Protein AF-A0A965A837-F1 (afdb_monomer)

Structure (mmCIF, N/CA/C/O backbone):
data_AF-A0A965A837-F1
#
_entry.id   AF-A0A965A837-F1
#
loop_
_atom_site.group_PDB
_atom_site.id
_atom_site.type_symbol
_atom_site.label_atom_id
_atom_site.label_alt_id
_atom_site.label_comp_id
_atom_site.label_asym_id
_atom_site.label_entity_id
_atom_site.label_seq_id
_atom_site.pdbx_PDB_ins_code
_atom_site.Cartn_x
_atom_site.Cartn_y
_atom_site.Cartn_z
_atom_site.occupancy
_atom_site.B_iso_or_equiv
_atom_site.auth_seq_id
_atom_site.auth_comp_id
_atom_site.auth_asym_id
_atom_site.auth_atom_id
_atom_site.pdbx_PDB_model_num
ATOM 1 N N . MET A 1 1 ? -12.631 -12.031 19.152 1.00 89.62 1 MET A N 1
ATOM 2 C CA . MET A 1 1 ? -11.319 -12.453 18.615 1.00 89.62 1 MET A CA 1
ATOM 3 C C . MET A 1 1 ? -10.965 -11.558 17.446 1.00 89.62 1 MET A C 1
ATOM 5 O O . MET A 1 1 ? -11.816 -11.379 16.579 1.00 89.62 1 MET A O 1
ATOM 9 N N . SER A 1 2 ? -9.751 -11.008 17.431 1.00 96.50 2 SER A N 1
ATOM 10 C CA . SER A 1 2 ? -9.228 -10.246 16.290 1.00 96.50 2 SER A CA 1
ATOM 11 C C . SER A 1 2 ? -9.087 -11.136 15.050 1.00 96.50 2 SER A C 1
ATOM 13 O O . SER A 1 2 ? -8.983 -12.360 15.169 1.00 96.50 2 SER A O 1
ATOM 15 N N . LYS A 1 3 ? -9.119 -10.532 13.859 1.00 97.06 3 LYS A N 1
ATOM 16 C CA . LYS A 1 3 ? -8.946 -11.231 12.580 1.00 97.06 3 LYS A CA 1
ATOM 17 C C . LYS A 1 3 ? -7.537 -10.995 12.046 1.00 97.06 3 LYS A C 1
ATOM 19 O O . LYS A 1 3 ? -7.027 -9.886 12.156 1.00 97.06 3 LYS A O 1
ATOM 24 N N . ILE A 1 4 ? -6.944 -12.031 11.458 1.00 97.38 4 ILE A N 1
ATOM 25 C CA . ILE A 1 4 ? -5.767 -11.882 10.598 1.00 97.38 4 ILE A CA 1
ATOM 26 C C . ILE A 1 4 ? -6.301 -11.522 9.217 1.00 97.38 4 ILE A C 1
ATOM 28 O O . ILE A 1 4 ? -7.126 -12.255 8.670 1.00 97.38 4 ILE A O 1
ATOM 32 N N . ILE A 1 5 ? -5.876 -10.377 8.697 1.00 96.31 5 ILE A N 1
ATOM 33 C CA . ILE A 1 5 ? -6.296 -9.859 7.398 1.00 96.31 5 ILE A CA 1
ATOM 34 C C . ILE A 1 5 ? -5.074 -9.686 6.499 1.00 96.31 5 ILE A C 1
ATOM 36 O O . ILE A 1 5 ? -3.976 -9.422 6.983 1.00 96.31 5 ILE A O 1
ATOM 40 N N . PHE A 1 6 ? -5.287 -9.841 5.197 1.00 95.94 6 PHE A N 1
ATOM 41 C CA . PHE A 1 6 ? -4.328 -9.512 4.151 1.00 95.94 6 PHE A CA 1
ATOM 42 C C . PHE A 1 6 ? -5.057 -8.650 3.123 1.00 95.94 6 PHE A C 1
ATOM 44 O O . PHE A 1 6 ? -6.138 -9.026 2.672 1.00 95.94 6 PHE A O 1
ATOM 51 N N . ASP A 1 7 ? -4.487 -7.495 2.805 1.00 94.00 7 ASP A N 1
ATOM 52 C CA . ASP A 1 7 ? -5.004 -6.533 1.836 1.00 94.00 7 ASP A CA 1
ATOM 53 C C . ASP A 1 7 ? -3.807 -5.987 1.051 1.00 94.00 7 ASP A C 1
ATOM 55 O O . ASP A 1 7 ? -2.802 -5.604 1.652 1.00 94.00 7 ASP A O 1
ATOM 59 N N . SER A 1 8 ? -3.852 -6.072 -0.279 1.00 93.44 8 SER A N 1
ATOM 60 C CA . SER A 1 8 ? -2.742 -5.673 -1.147 1.00 93.44 8 SER A CA 1
ATOM 61 C C . SER A 1 8 ? -3.207 -5.521 -2.597 1.00 93.44 8 SER A C 1
ATOM 63 O O . SER A 1 8 ? -4.083 -6.261 -3.050 1.00 93.44 8 SER A O 1
ATOM 65 N N . GLY A 1 9 ? -2.604 -4.586 -3.333 1.00 93.56 9 GLY A N 1
ATOM 66 C CA . GLY A 1 9 ? -2.754 -4.481 -4.783 1.00 93.56 9 GLY A CA 1
ATOM 67 C C . GLY A 1 9 ? -1.805 -5.440 -5.502 1.00 93.56 9 GLY A C 1
ATOM 68 O O . GLY A 1 9 ? -0.628 -5.512 -5.165 1.00 93.56 9 GLY A O 1
ATOM 69 N N . ILE A 1 10 ? -2.301 -6.158 -6.508 1.00 95.81 10 ILE A N 1
ATOM 70 C CA . ILE A 1 10 ? -1.520 -7.127 -7.286 1.00 95.81 10 ILE A CA 1
ATOM 71 C C . ILE A 1 10 ? -1.727 -6.894 -8.781 1.00 95.81 10 ILE A C 1
ATOM 73 O O . ILE A 1 10 ? -2.810 -6.490 -9.213 1.00 95.81 10 ILE A O 1
ATOM 77 N N . SER A 1 11 ? -0.696 -7.147 -9.580 1.00 95.88 11 SER A N 1
ATOM 78 C CA . SER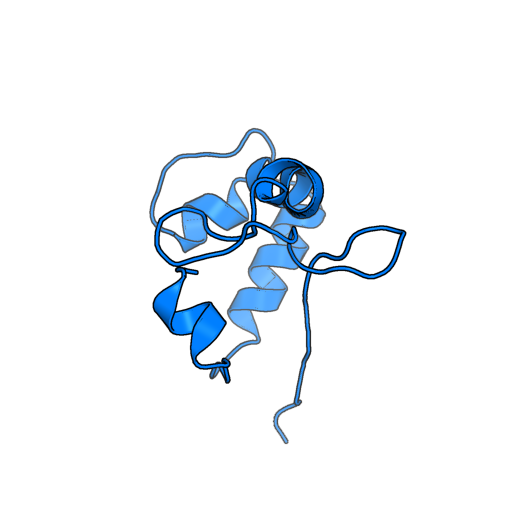 A 1 11 ? -0.831 -7.190 -11.031 1.00 95.88 11 SER A CA 1
ATOM 79 C C . SER A 1 11 ? -1.653 -8.404 -11.485 1.00 95.88 11 SER A C 1
ATOM 81 O O . SER A 1 11 ? -1.809 -9.392 -10.764 1.00 95.88 11 SER A O 1
ATOM 83 N N . LEU A 1 12 ? -2.173 -8.352 -12.715 1.00 96.38 12 LEU A N 1
ATOM 84 C CA . LEU A 1 12 ? -2.986 -9.435 -13.281 1.00 96.38 12 LEU A CA 1
ATOM 85 C C . LEU A 1 12 ? -2.205 -10.753 -13.436 1.00 96.38 12 LEU A C 1
ATOM 87 O O . LEU A 1 12 ? -2.784 -11.831 -13.339 1.00 96.38 12 LEU A O 1
ATOM 91 N N . ASP A 1 13 ? -0.898 -10.664 -13.662 1.00 95.94 13 ASP A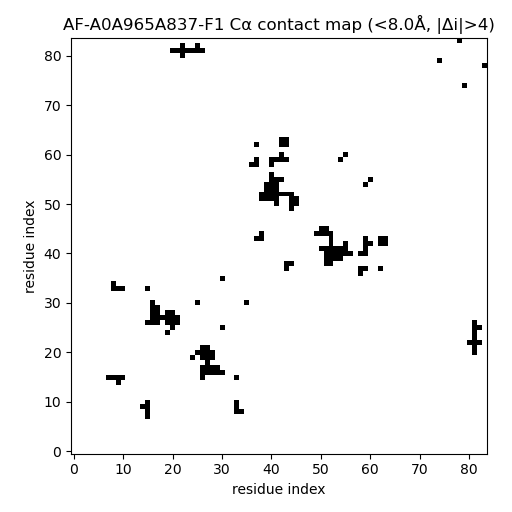 N 1
ATOM 92 C CA . ASP A 1 13 ? 0.036 -11.788 -13.743 1.00 95.94 13 ASP A CA 1
ATOM 93 C C . ASP A 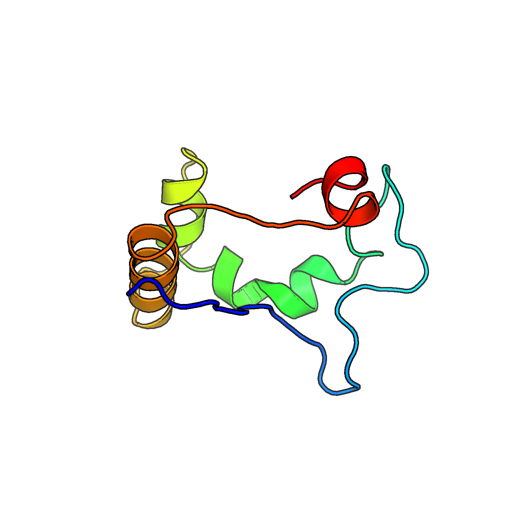1 13 ? 0.572 -12.244 -12.372 1.00 95.94 13 ASP A C 1
ATOM 95 O O . ASP A 1 13 ?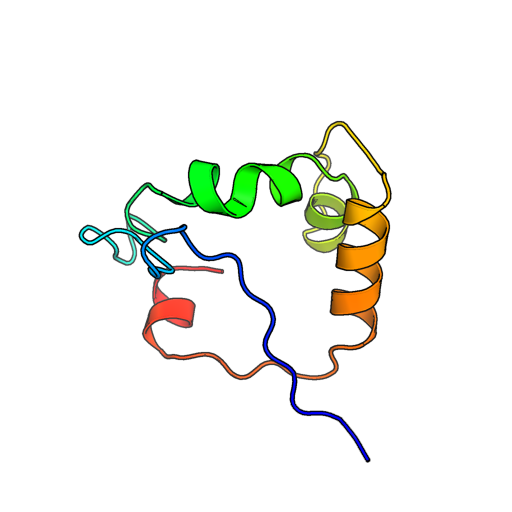 1.365 -13.181 -12.308 1.00 95.94 13 ASP A O 1
ATOM 99 N N . GLY A 1 14 ? 0.091 -11.657 -11.270 1.00 96.56 14 GLY A N 1
ATOM 100 C CA . GLY A 1 14 ? 0.295 -12.189 -9.923 1.00 96.56 14 GLY A CA 1
ATOM 101 C C . GLY A 1 14 ? 1.521 -11.657 -9.179 1.00 96.56 14 GLY A C 1
ATOM 102 O O . GLY A 1 14 ? 2.019 -12.334 -8.279 1.00 96.56 14 GLY A O 1
ATOM 103 N N . PHE A 1 15 ? 2.004 -10.458 -9.514 1.00 95.25 15 PHE A N 1
ATOM 104 C CA . PHE A 1 15 ? 3.169 -9.836 -8.883 1.00 95.25 15 PHE A CA 1
ATOM 105 C 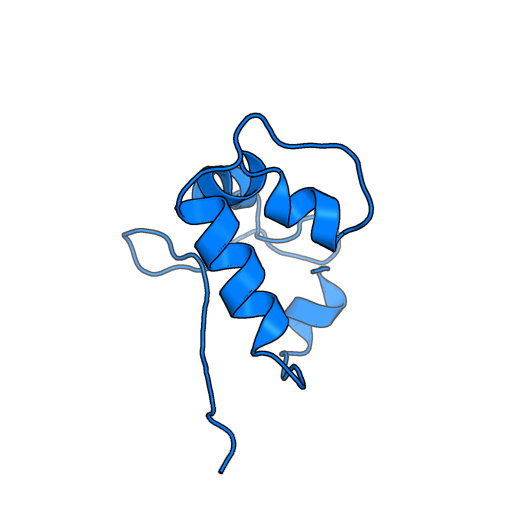C . PHE A 1 15 ? 2.796 -8.579 -8.088 1.00 95.25 15 PHE A C 1
ATOM 107 O O . PHE A 1 15 ? 1.979 -7.758 -8.501 1.00 95.25 15 PHE A O 1
ATOM 114 N N . PHE A 1 16 ? 3.434 -8.416 -6.928 1.00 93.75 16 PHE A N 1
ATOM 115 C CA . PHE A 1 16 ? 3.246 -7.247 -6.059 1.00 93.75 16 PHE A CA 1
ATOM 116 C C . PHE A 1 16 ? 4.214 -6.105 -6.374 1.00 93.75 16 PHE A C 1
ATOM 118 O O . PHE A 1 16 ? 3.949 -4.971 -6.013 1.00 93.75 16 PHE A O 1
ATOM 125 N N . ALA A 1 17 ? 5.346 -6.380 -7.021 1.00 94.75 17 ALA A N 1
ATOM 126 C CA . ALA A 1 17 ? 6.386 -5.400 -7.317 1.00 94.75 17 ALA A CA 1
ATOM 127 C C . ALA A 1 17 ? 7.158 -5.818 -8.573 1.00 94.75 17 ALA A C 1
ATOM 129 O O . ALA A 1 17 ? 7.162 -6.993 -8.933 1.00 94.75 17 ALA A O 1
ATOM 130 N N . GLY A 1 18 ? 7.830 -4.861 -9.211 1.00 93.75 18 GLY A N 1
ATOM 131 C CA . GLY A 1 18 ? 8.696 -5.117 -10.358 1.00 93.75 18 GLY A CA 1
ATOM 132 C C . GLY A 1 18 ? 10.051 -5.706 -9.958 1.00 93.75 18 GLY A C 1
ATOM 133 O O . GLY A 1 18 ? 10.512 -5.550 -8.823 1.00 93.75 18 GLY A O 1
ATOM 134 N N . ASP A 1 19 ? 10.728 -6.325 -10.924 1.00 92.62 19 ASP A N 1
ATOM 135 C CA . ASP A 1 19 ? 11.993 -7.046 -10.708 1.00 92.62 19 ASP A CA 1
ATOM 136 C C . ASP A 1 19 ? 13.160 -6.144 -10.274 1.00 92.62 19 ASP A C 1
ATOM 138 O O . ASP A 1 19 ? 14.080 -6.593 -9.593 1.00 92.62 19 ASP A O 1
ATOM 142 N N . ASN A 1 20 ? 13.102 -4.850 -10.600 1.00 91.62 20 ASN A N 1
ATOM 143 C CA . ASN A 1 20 ? 14.142 -3.867 -10.276 1.00 91.62 20 ASN A CA 1
ATOM 144 C C . ASN A 1 20 ? 13.926 -3.171 -8.919 1.00 91.62 20 ASN A C 1
ATOM 146 O O . ASN A 1 20 ? 14.367 -2.033 -8.736 1.00 91.62 20 ASN A O 1
ATOM 150 N N . ARG A 1 21 ? 13.196 -3.798 -7.987 1.00 92.88 21 ARG A N 1
ATOM 151 C CA . ARG A 1 21 ? 12.916 -3.218 -6.664 1.00 92.88 21 ARG A CA 1
ATOM 152 C C . ARG A 1 21 ? 14.161 -3.158 -5.768 1.00 92.88 21 ARG A C 1
ATOM 154 O O . ARG A 1 21 ? 15.019 -4.040 -5.812 1.00 92.88 21 ARG A O 1
ATOM 161 N N . GLY A 1 22 ? 14.229 -2.134 -4.925 1.00 92.06 22 GLY A N 1
ATOM 162 C CA . GLY A 1 22 ? 15.274 -1.953 -3.917 1.00 92.06 22 GLY A CA 1
ATOM 163 C C . GLY A 1 22 ? 15.081 -0.656 -3.126 1.00 92.06 22 GLY A C 1
ATOM 164 O O . GLY A 1 22 ? 14.162 0.099 -3.439 1.00 92.06 22 GLY A O 1
ATOM 165 N N . PRO A 1 23 ? 15.938 -0.346 -2.135 1.00 90.81 23 PRO A N 1
ATOM 166 C CA . PRO A 1 23 ? 15.729 0.801 -1.240 1.00 90.81 23 PRO A CA 1
ATOM 167 C C . PRO A 1 23 ? 15.682 2.169 -1.938 1.00 90.81 23 PRO A C 1
ATOM 169 O O . PRO A 1 23 ? 15.124 3.120 -1.407 1.00 90.81 23 PRO A O 1
ATOM 172 N N . GLN A 1 24 ? 16.265 2.281 -3.135 1.00 92.31 24 GLN A N 1
ATOM 173 C CA . GLN A 1 24 ? 16.224 3.491 -3.967 1.00 92.31 24 GLN A CA 1
ATOM 174 C C . GLN A 1 24 ? 15.178 3.417 -5.092 1.00 92.31 24 GLN A C 1
ATOM 176 O O . GLN A 1 24 ? 14.992 4.390 -5.818 1.00 92.31 24 GLN A O 1
ATOM 181 N N . ASN A 1 25 ? 14.515 2.272 -5.262 1.00 92.31 25 ASN A N 1
ATOM 182 C CA . ASN A 1 25 ? 13.457 2.059 -6.244 1.00 92.31 25 ASN A CA 1
ATOM 183 C C . ASN A 1 25 ? 12.355 1.171 -5.639 1.00 92.31 25 ASN A C 1
ATOM 185 O O . ASN A 1 25 ? 12.243 -0.010 -6.001 1.00 92.31 25 ASN A O 1
ATOM 189 N N . PRO A 1 26 ? 11.565 1.707 -4.692 1.00 91.31 26 PRO A N 1
ATOM 190 C CA . PRO A 1 26 ? 10.485 0.961 -4.063 1.00 91.31 26 PRO A CA 1
ATOM 191 C C . PRO A 1 26 ? 9.541 0.412 -5.130 1.00 91.31 26 PRO A C 1
ATOM 193 O O . PRO A 1 26 ? 9.295 1.057 -6.154 1.00 91.31 26 PRO A O 1
ATOM 196 N N . MET A 1 27 ? 9.026 -0.800 -4.920 1.00 92.69 27 MET A N 1
ATOM 197 C CA . MET A 1 27 ? 8.090 -1.456 -5.843 1.00 92.69 27 MET A CA 1
ATOM 198 C C . MET A 1 27 ? 8.622 -1.694 -7.270 1.00 92.69 27 MET A C 1
ATOM 200 O O . MET A 1 27 ? 7.875 -2.178 -8.114 1.00 92.69 27 MET A O 1
ATOM 204 N N . GLY A 1 28 ? 9.883 -1.387 -7.587 1.00 94.06 28 GLY A N 1
ATOM 205 C CA . GLY A 1 28 ? 10.476 -1.699 -8.890 1.00 94.06 28 GLY A CA 1
ATOM 206 C C . GLY A 1 28 ? 9.874 -0.927 -10.071 1.00 94.06 28 GLY A C 1
ATOM 207 O O . GLY A 1 28 ? 9.894 -1.430 -11.191 1.00 94.06 28 GLY A O 1
ATOM 208 N N . GLY A 1 29 ? 9.321 0.269 -9.838 1.00 93.44 29 GLY A N 1
ATOM 209 C CA . GLY A 1 29 ? 8.780 1.138 -10.894 1.00 93.44 29 GLY A CA 1
ATOM 210 C C . GLY A 1 29 ? 7.336 0.852 -11.331 1.00 93.44 29 GLY A C 1
ATOM 211 O O . GLY A 1 29 ? 6.840 1.523 -12.233 1.00 93.44 29 GLY A O 1
ATOM 212 N N . VAL A 1 30 ? 6.631 -0.090 -10.690 1.00 94.12 30 VAL A N 1
ATOM 213 C CA . VAL A 1 30 ? 5.230 -0.429 -11.038 1.00 94.12 30 VAL A CA 1
ATOM 214 C C . VAL A 1 30 ? 4.186 0.149 -10.076 1.00 94.12 30 VAL A C 1
ATOM 216 O O . VAL A 1 30 ? 2.992 -0.068 -10.268 1.00 94.12 30 VAL A O 1
ATOM 219 N N . SER A 1 31 ? 4.605 0.923 -9.065 1.00 91.50 31 SER A N 1
ATOM 220 C CA . SER A 1 31 ? 3.707 1.437 -8.015 1.00 91.50 31 SER A CA 1
ATOM 221 C C . SER A 1 31 ? 2.487 2.174 -8.581 1.00 91.50 31 SER A C 1
ATOM 223 O O . SER A 1 31 ? 1.359 1.855 -8.222 1.00 91.50 31 SER A O 1
ATOM 225 N N . GLY A 1 32 ? 2.686 3.083 -9.542 1.00 93.69 32 GLY A N 1
ATOM 226 C CA . GLY A 1 32 ? 1.584 3.831 -10.159 1.00 93.69 32 GLY A CA 1
ATOM 227 C C . GLY A 1 32 ? 0.574 2.963 -10.915 1.00 93.69 32 GLY A C 1
ATOM 228 O O . GLY A 1 32 ? -0.603 3.305 -10.960 1.00 93.69 32 GLY A O 1
ATOM 229 N N . GLN A 1 33 ? 1.011 1.834 -11.478 1.00 94.81 33 GLN A N 1
ATOM 230 C CA . GLN A 1 33 ? 0.133 0.926 -12.220 1.00 94.81 33 GLN A CA 1
ATOM 231 C C . GLN A 1 33 ? -0.727 0.082 -11.273 1.00 94.81 33 GLN A C 1
ATOM 233 O O . GLN A 1 33 ? -1.908 -0.117 -11.538 1.00 94.81 33 GLN A O 1
ATOM 238 N N . ILE A 1 34 ? -0.151 -0.374 -10.156 1.00 95.62 34 ILE A N 1
ATOM 239 C CA . ILE A 1 34 ? -0.848 -1.209 -9.167 1.00 95.62 34 ILE A CA 1
ATOM 240 C C . ILE A 1 34 ? -1.735 -0.360 -8.238 1.00 95.62 34 ILE A C 1
ATOM 242 O O . ILE A 1 34 ? -2.865 -0.735 -7.934 1.00 95.62 34 ILE A O 1
ATOM 246 N N . HIS A 1 35 ? -1.249 0.806 -7.807 1.00 95.12 35 HIS A N 1
ATOM 247 C CA . HIS A 1 35 ? -1.863 1.615 -6.747 1.00 95.12 35 HIS A CA 1
ATOM 248 C C . HIS A 1 35 ? -2.523 2.910 -7.238 1.00 95.12 35 HIS A C 1
ATOM 250 O O . HIS A 1 35 ? -3.001 3.702 -6.427 1.00 95.12 35 HIS A O 1
ATOM 256 N N . GLY A 1 36 ? -2.598 3.141 -8.554 1.00 95.62 36 GLY A N 1
ATOM 257 C CA . GLY A 1 36 ? -3.154 4.377 -9.119 1.00 95.62 36 GLY A CA 1
ATOM 258 C C . GLY A 1 36 ? -4.572 4.706 -8.635 1.00 95.62 36 GLY A C 1
ATOM 259 O O . GLY A 1 36 ? -4.880 5.872 -8.389 1.00 95.62 36 GLY A O 1
ATOM 260 N N . TRP A 1 37 ? -5.411 3.685 -8.426 1.00 95.62 37 TRP A N 1
ATOM 261 C CA . TRP A 1 37 ? -6.760 3.841 -7.870 1.00 95.62 37 TRP A CA 1
ATOM 262 C C . TRP A 1 37 ? -6.735 4.452 -6.459 1.00 95.62 37 TRP A C 1
ATOM 264 O O . TRP A 1 37 ? -7.488 5.383 -6.176 1.00 95.62 37 TRP A O 1
ATOM 274 N N . MET A 1 38 ? -5.817 3.985 -5.605 1.00 96.69 38 MET A N 1
ATOM 275 C CA . MET A 1 38 ? -5.650 4.426 -4.221 1.00 96.69 38 MET A CA 1
ATOM 276 C C . MET A 1 38 ? -5.118 5.859 -4.168 1.00 96.69 38 MET A C 1
ATOM 278 O O . MET A 1 38 ? -5.655 6.686 -3.434 1.00 96.69 38 MET A O 1
ATOM 282 N N . PHE A 1 39 ? -4.128 6.189 -5.007 1.00 95.94 39 PHE A N 1
ATOM 283 C CA . PHE A 1 39 ? -3.572 7.546 -5.103 1.00 95.94 39 PHE A CA 1
ATOM 284 C C . PHE A 1 39 ? -4.598 8.588 -5.565 1.00 95.94 39 PHE A C 1
ATOM 286 O O . PHE A 1 39 ? -4.427 9.780 -5.305 1.00 95.94 39 PHE A O 1
ATOM 293 N N . ASN A 1 40 ? -5.670 8.166 -6.239 1.00 97.44 40 ASN A N 1
ATOM 294 C CA . ASN A 1 40 ? -6.747 9.062 -6.643 1.00 97.44 4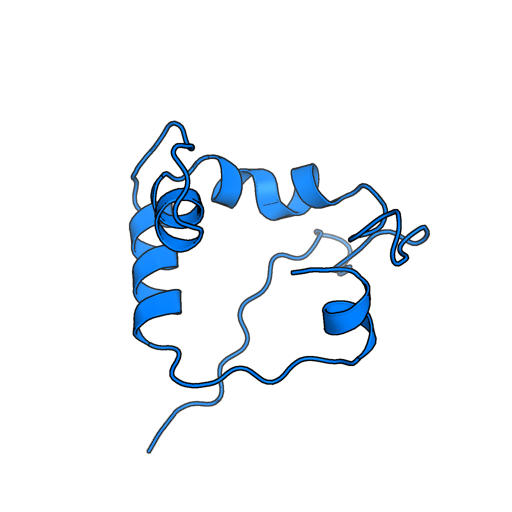0 ASN A CA 1
ATOM 295 C C . ASN A 1 40 ? -7.691 9.425 -5.481 1.00 97.44 40 ASN A C 1
ATOM 297 O O . ASN A 1 40 ? -8.396 10.429 -5.581 1.00 97.44 40 ASN A O 1
ATOM 301 N N . GLN A 1 41 ? -7.699 8.658 -4.385 1.00 98.38 41 GLN A N 1
ATOM 302 C CA . GLN A 1 41 ? -8.614 8.863 -3.261 1.00 98.38 41 GLN A CA 1
ATOM 303 C C . GLN A 1 41 ? -8.018 9.788 -2.195 1.00 98.38 41 GLN A C 1
ATOM 305 O O . GLN A 1 41 ? -6.905 9.564 -1.720 1.00 98.38 41 GLN A O 1
ATOM 310 N N . LYS A 1 42 ? -8.790 10.781 -1.739 1.00 98.44 42 LYS A N 1
ATOM 311 C CA . LYS A 1 42 ? -8.414 11.669 -0.622 1.00 98.44 42 LYS A CA 1
ATOM 312 C C . LYS A 1 42 ? -8.096 10.889 0.651 1.00 98.44 42 LYS A C 1
ATOM 314 O O . LYS A 1 42 ? -7.135 11.212 1.335 1.00 98.44 42 LYS A O 1
ATOM 319 N N . ALA A 1 43 ? -8.844 9.814 0.906 1.00 98.31 43 ALA A N 1
ATOM 320 C CA . ALA A 1 43 ? -8.671 8.937 2.062 1.00 98.31 43 ALA A CA 1
ATOM 321 C C . ALA A 1 43 ? -7.226 8.448 2.277 1.00 98.31 43 ALA A C 1
ATOM 323 O O . ALA A 1 43 ? -6.775 8.370 3.417 1.00 98.31 43 ALA A O 1
ATOM 324 N N . PHE A 1 44 ? -6.504 8.118 1.199 1.00 97.44 44 PHE A N 1
ATOM 325 C CA . PHE A 1 44 ? -5.117 7.658 1.290 1.00 97.44 44 PHE A CA 1
ATOM 326 C C . PHE A 1 44 ? -4.180 8.781 1.747 1.00 97.44 44 PHE A C 1
ATOM 328 O O . PHE A 1 44 ? -3.380 8.598 2.660 1.00 97.44 44 PHE A O 1
ATOM 335 N N . TRP A 1 45 ? -4.311 9.965 1.149 1.00 97.75 45 TRP A N 1
ATOM 336 C CA . TRP A 1 45 ? -3.470 11.115 1.479 1.00 97.75 45 TRP A CA 1
ATOM 337 C C . TRP A 1 45 ? -3.773 11.674 2.871 1.00 97.75 45 TRP A C 1
ATOM 339 O O . TRP A 1 45 ? -2.844 11.979 3.615 1.00 97.75 45 TRP A O 1
ATOM 349 N N . GLU A 1 46 ? -5.052 11.711 3.258 1.00 97.38 46 GLU A N 1
ATOM 350 C CA . GLU A 1 46 ? -5.494 12.073 4.610 1.00 97.38 46 GLU A CA 1
ATOM 351 C C . GLU A 1 46 ? -4.854 11.171 5.672 1.00 97.38 46 GLU A C 1
ATOM 353 O O . GLU A 1 46 ? -4.377 11.669 6.690 1.00 97.38 46 GLU A O 1
ATOM 358 N N . TYR A 1 47 ? -4.797 9.856 5.427 1.00 96.00 47 TYR A N 1
ATOM 359 C CA . TYR A 1 47 ? -4.140 8.906 6.328 1.00 96.00 47 TYR A CA 1
ATOM 360 C C . TYR A 1 47 ? -2.643 9.193 6.495 1.00 96.00 47 TYR A C 1
ATOM 362 O O . TYR A 1 47 ? -2.119 9.101 7.604 1.00 96.00 47 TYR A O 1
ATOM 370 N N . LEU A 1 48 ? -1.971 9.594 5.415 1.00 95.19 48 LEU A N 1
ATOM 371 C CA . LEU A 1 48 ? -0.565 9.997 5.448 1.00 95.19 48 LEU A CA 1
ATOM 372 C C . LEU A 1 48 ? -0.345 11.421 5.996 1.00 95.19 48 LEU A C 1
ATOM 374 O O . LEU A 1 48 ? 0.800 11.840 6.149 1.00 95.19 48 LEU A O 1
ATOM 378 N N . GLY A 1 49 ? -1.411 12.171 6.297 1.00 97.31 49 GLY A N 1
ATOM 379 C CA . GLY A 1 49 ? -1.324 13.546 6.794 1.00 97.31 49 GLY A CA 1
ATOM 380 C C . GLY A 1 49 ? -0.967 14.584 5.725 1.00 97.31 49 GLY A C 1
ATOM 381 O O . GLY A 1 49 ? -0.467 15.657 6.064 1.00 97.31 49 GLY A O 1
ATOM 382 N N . PHE A 1 50 ? -1.217 14.286 4.448 1.00 97.50 50 PHE A N 1
ATOM 383 C CA . PHE A 1 50 ? -0.963 15.186 3.323 1.00 97.50 50 PHE A CA 1
ATOM 384 C C . PHE A 1 50 ? -2.256 15.576 2.603 1.00 97.50 50 PHE A C 1
ATOM 386 O O . PHE A 1 50 ? -3.243 14.841 2.598 1.00 97.50 50 PHE A O 1
ATOM 393 N N . GLU A 1 51 ? -2.237 16.725 1.928 1.00 96.19 51 GLU A N 1
ATOM 394 C CA . GLU A 1 51 ? -3.260 17.044 0.934 1.00 96.19 51 GLU A CA 1
ATOM 395 C C . GLU A 1 51 ? -2.984 16.269 -0.360 1.00 96.19 51 GLU A C 1
ATOM 397 O O . GLU A 1 51 ? -1.865 16.261 -0.874 1.00 96.19 51 GLU A O 1
ATOM 402 N N . GLY A 1 52 ? -4.012 15.629 -0.913 1.00 96.88 52 GLY A N 1
ATOM 403 C CA . GLY A 1 52 ? -3.899 14.894 -2.165 1.00 96.88 52 GLY A CA 1
ATOM 404 C C . GLY A 1 52 ? -5.193 14.190 -2.556 1.00 96.88 52 GLY A C 1
ATOM 405 O O . GLY A 1 52 ? -6.208 14.281 -1.866 1.00 96.88 52 GLY A O 1
ATOM 406 N N . GLY A 1 53 ? -5.147 13.481 -3.684 1.00 96.56 53 GLY A N 1
ATOM 407 C CA . GLY A 1 53 ? -6.303 12.788 -4.250 1.00 96.56 53 GLY A CA 1
ATOM 408 C C . GLY A 1 53 ? -7.278 13.735 -4.958 1.00 96.56 53 GLY A C 1
ATOM 409 O O . GLY A 1 53 ? -7.335 14.936 -4.700 1.00 96.56 53 GLY A O 1
ATOM 410 N N . LYS A 1 54 ? -8.044 13.190 -5.901 1.00 97.88 54 LYS A N 1
ATOM 411 C CA . LYS A 1 54 ? -9.045 13.931 -6.688 1.00 97.88 54 LYS A CA 1
ATOM 412 C C . LYS A 1 54 ? -10.469 13.559 -6.298 1.00 97.88 54 LYS A C 1
ATOM 414 O O . LYS A 1 54 ? -11.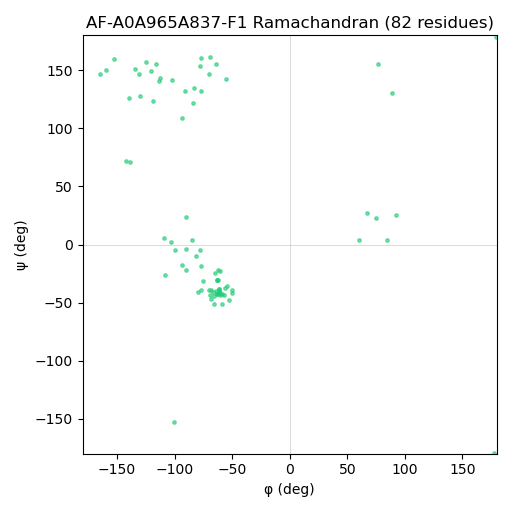378 14.371 -6.448 1.00 97.88 54 LYS A O 1
ATOM 419 N N . GLU A 1 55 ? -10.654 12.355 -5.775 1.00 97.69 55 GLU A N 1
ATOM 420 C CA . GLU A 1 55 ? -11.954 11.765 -5.480 1.00 97.69 55 GLU A CA 1
ATOM 421 C C . GLU A 1 55 ? -12.043 11.333 -4.021 1.00 97.69 55 GLU A C 1
ATOM 423 O O . GLU A 1 55 ? -11.035 11.101 -3.360 1.00 97.69 55 GLU A O 1
ATOM 428 N N . ASP A 1 56 ? -13.264 11.221 -3.510 1.00 97.00 56 ASP A N 1
ATOM 429 C CA . ASP A 1 56 ? -13.519 10.608 -2.208 1.00 97.00 56 ASP A CA 1
ATOM 430 C C . ASP A 1 56 ? -14.761 9.720 -2.294 1.00 97.00 56 ASP A C 1
ATOM 432 O O . ASP A 1 56 ? -15.864 10.074 -1.872 1.00 97.00 56 ASP A O 1
ATOM 436 N N . GLY A 1 57 ? -14.588 8.605 -3.002 1.00 96.38 57 GLY A N 1
ATOM 437 C CA . GLY A 1 57 ? -15.671 7.724 -3.416 1.00 96.38 57 GLY A CA 1
ATOM 438 C C . GLY A 1 57 ? -15.832 6.479 -2.546 1.00 96.38 57 GLY A C 1
ATOM 439 O O . GLY A 1 57 ? -15.504 6.442 -1.360 1.00 96.38 57 GLY A O 1
ATOM 440 N N . VAL A 1 58 ? -16.362 5.422 -3.165 1.00 97.88 58 VAL A N 1
ATOM 441 C CA . VAL A 1 58 ? -16.504 4.097 -2.536 1.00 97.88 58 VAL A CA 1
ATOM 442 C C . VAL A 1 58 ? -15.133 3.538 -2.146 1.00 97.88 58 VAL A C 1
ATOM 444 O O . VAL A 1 58 ? -14.978 3.055 -1.027 1.00 97.88 58 VAL A O 1
ATOM 447 N N . ASP A 1 59 ? -14.135 3.696 -3.013 1.00 97.69 59 ASP A N 1
ATOM 448 C CA . ASP A 1 59 ? -12.752 3.284 -2.756 1.00 97.69 59 ASP A CA 1
ATOM 449 C C . ASP A 1 59 ? -12.151 4.034 -1.558 1.00 97.69 59 ASP A C 1
ATOM 451 O O . ASP A 1 59 ? -11.508 3.435 -0.698 1.00 97.69 59 ASP A O 1
ATOM 455 N N . GLY A 1 60 ? -12.435 5.336 -1.437 1.00 98.12 60 GLY A N 1
ATOM 456 C CA . GLY A 1 60 ? -12.048 6.135 -0.274 1.00 98.12 60 GLY A CA 1
ATOM 457 C C . GLY A 1 60 ? -12.666 5.627 1.032 1.00 98.12 60 GLY A C 1
ATOM 458 O O . GLY A 1 60 ? -11.998 5.600 2.068 1.00 98.12 60 GLY A O 1
ATOM 459 N N . ARG A 1 61 ? -13.925 5.167 1.009 1.00 98.31 61 ARG A N 1
ATOM 460 C CA . ARG A 1 61 ? -14.535 4.506 2.178 1.00 98.31 61 ARG A CA 1
ATOM 461 C C . ARG A 1 61 ? -13.844 3.184 2.504 1.00 98.31 61 ARG A C 1
ATOM 463 O O . ARG A 1 61 ? -13.525 2.962 3.668 1.00 98.31 61 ARG A O 1
ATOM 470 N N . TYR A 1 62 ? -13.549 2.363 1.497 1.00 97.00 62 TYR A N 1
ATOM 471 C CA . TYR A 1 62 ? -12.849 1.089 1.685 1.00 97.00 62 TYR A CA 1
ATOM 472 C C . TYR A 1 62 ? -11.465 1.272 2.329 1.00 97.00 62 TYR A C 1
ATOM 474 O O . TYR A 1 62 ? -11.111 0.543 3.259 1.00 97.00 62 TYR A O 1
ATOM 482 N N . ILE A 1 63 ? -10.710 2.287 1.894 1.00 97.75 63 ILE A N 1
ATOM 483 C CA . ILE A 1 63 ? -9.414 2.652 2.486 1.00 97.75 63 ILE A CA 1
ATOM 484 C C . ILE A 1 63 ? -9.584 2.993 3.974 1.00 97.75 63 ILE A C 1
ATOM 486 O O . ILE A 1 63 ? -8.908 2.408 4.822 1.00 97.75 63 ILE A O 1
ATOM 490 N N . ARG A 1 64 ? -10.531 3.879 4.319 1.00 98.00 64 ARG A N 1
ATOM 491 C CA . ARG A 1 64 ? -10.770 4.275 5.721 1.00 98.00 64 ARG A CA 1
ATOM 492 C C . ARG A 1 64 ? -11.212 3.106 6.594 1.00 98.00 64 ARG A C 1
ATOM 494 O O . ARG A 1 64 ? -10.732 2.976 7.715 1.00 98.00 64 ARG A O 1
ATOM 501 N N . GLU A 1 65 ? -12.094 2.247 6.095 1.00 97.56 65 GLU A N 1
ATOM 502 C CA . GLU A 1 65 ? -12.546 1.055 6.820 1.00 97.56 65 GLU A CA 1
ATOM 503 C C . GLU A 1 65 ? -11.401 0.063 7.060 1.00 97.56 65 GLU A C 1
ATOM 505 O O . GLU A 1 65 ? -11.286 -0.500 8.152 1.00 97.56 65 GLU A O 1
ATOM 510 N N . THR A 1 66 ? -10.525 -0.120 6.068 1.00 96.81 66 THR A N 1
ATOM 511 C CA . THR A 1 66 ? -9.353 -1.000 6.169 1.00 96.81 66 THR A CA 1
ATOM 512 C C . THR A 1 66 ? -8.333 -0.473 7.174 1.00 96.81 66 THR A C 1
ATOM 514 O O . THR A 1 66 ? -7.824 -1.246 7.988 1.00 96.81 66 THR A O 1
ATOM 517 N N . ILE A 1 67 ? -8.089 0.837 7.195 1.00 96.25 67 ILE A N 1
ATOM 518 C CA . ILE A 1 67 ? -7.228 1.470 8.200 1.00 96.25 67 ILE A CA 1
ATOM 519 C C . ILE A 1 67 ? -7.858 1.355 9.594 1.00 96.25 67 ILE A C 1
ATOM 521 O O . ILE A 1 67 ? -7.222 0.855 10.517 1.00 96.25 67 ILE A O 1
ATOM 525 N N . ALA A 1 68 ? -9.129 1.743 9.751 1.00 97.44 68 ALA A N 1
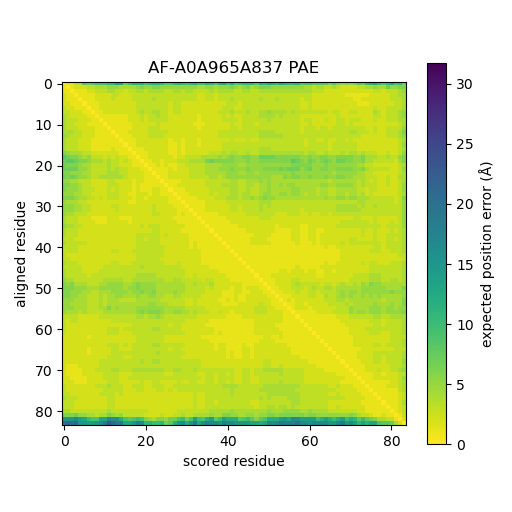ATOM 526 C CA . ALA A 1 68 ? -9.803 1.792 11.051 1.00 97.44 68 ALA A CA 1
ATOM 527 C C . ALA A 1 68 ? -9.914 0.420 11.738 1.00 97.44 68 ALA A C 1
ATOM 529 O O . ALA A 1 68 ? -9.907 0.341 12.967 1.00 97.44 68 ALA A O 1
ATOM 530 N N . ARG A 1 69 ? -10.009 -0.673 10.966 1.00 96.88 69 ARG A N 1
ATOM 531 C CA . ARG A 1 69 ? -10.048 -2.040 11.515 1.00 96.88 69 ARG A CA 1
ATOM 532 C C . ARG A 1 69 ? -8.666 -2.610 11.866 1.00 96.88 69 ARG A C 1
ATOM 534 O O . ARG A 1 69 ? -8.606 -3.686 12.466 1.00 96.88 69 ARG A O 1
ATOM 541 N N . THR A 1 70 ? -7.574 -1.951 11.473 1.00 97.19 70 THR A N 1
ATOM 542 C CA . THR A 1 70 ? -6.210 -2.472 11.632 1.00 97.19 70 THR A CA 1
ATOM 543 C C . THR A 1 70 ? -5.584 -1.968 12.928 1.00 97.19 70 THR A C 1
ATOM 545 O O . THR A 1 70 ? -5.253 -0.797 13.063 1.00 97.19 70 THR A O 1
ATOM 548 N N . GLY A 1 71 ? -5.415 -2.868 13.902 1.00 97.44 71 GLY A N 1
ATOM 549 C CA . GLY A 1 71 ? -4.803 -2.538 15.198 1.00 97.44 71 GLY A CA 1
ATOM 550 C C . GLY A 1 71 ? -3.293 -2.790 15.284 1.00 97.44 71 GLY A C 1
ATOM 551 O O . GLY A 1 71 ? -2.649 -2.294 16.203 1.00 97.44 71 GLY A O 1
ATOM 552 N N . ALA A 1 72 ? -2.733 -3.589 14.372 1.00 97.06 72 ALA A N 1
ATOM 553 C CA . ALA A 1 72 ? -1.307 -3.904 14.307 1.00 97.06 72 ALA A CA 1
ATOM 554 C C . ALA A 1 72 ? -0.930 -4.395 12.902 1.00 97.06 72 ALA A C 1
ATOM 556 O O . ALA A 1 72 ? -1.742 -5.047 12.242 1.00 97.06 72 ALA A O 1
ATOM 557 N N . PHE A 1 73 ? 0.314 -4.139 12.489 1.00 96.06 73 PHE A N 1
ATOM 558 C CA . PHE A 1 73 ? 0.874 -4.581 11.210 1.00 96.06 73 PHE A CA 1
ATOM 559 C C . PHE A 1 73 ? 1.982 -5.617 11.426 1.00 96.06 73 PHE A C 1
ATOM 561 O O . PHE A 1 73 ? 2.773 -5.518 12.364 1.00 96.06 73 PHE A O 1
ATOM 568 N N . ILE A 1 74 ? 2.052 -6.604 10.532 1.00 96.69 74 ILE A N 1
ATOM 569 C CA . ILE A 1 74 ? 3.188 -7.521 10.395 1.00 96.69 74 ILE A CA 1
ATOM 570 C C . ILE A 1 74 ? 3.730 -7.318 8.985 1.00 96.69 74 ILE A C 1
ATOM 572 O O . ILE A 1 74 ? 2.988 -7.476 8.019 1.00 96.69 74 ILE A O 1
ATOM 576 N N . MET A 1 75 ? 5.014 -6.993 8.865 1.00 95.81 75 MET A N 1
ATOM 577 C CA . MET A 1 75 ? 5.659 -6.751 7.575 1.00 95.81 75 MET A CA 1
ATOM 578 C C . MET A 1 75 ? 7.007 -7.458 7.468 1.00 95.81 75 MET A C 1
ATOM 580 O O . MET A 1 75 ? 7.695 -7.700 8.461 1.00 95.81 75 MET A O 1
ATOM 584 N N . GLY A 1 76 ? 7.378 -7.815 6.239 1.00 95.19 76 GLY A N 1
ATOM 585 C CA . GLY A 1 76 ? 8.678 -8.407 5.944 1.00 95.19 76 GLY A CA 1
ATOM 586 C C . GLY A 1 76 ? 9.792 -7.358 5.900 1.00 95.19 76 GLY A C 1
ATOM 587 O O . GLY A 1 76 ? 9.562 -6.210 5.530 1.00 95.19 76 GLY A O 1
ATOM 588 N N . LYS A 1 77 ? 11.033 -7.778 6.185 1.00 94.69 77 LYS A N 1
ATOM 589 C CA . LYS A 1 77 ? 12.227 -6.907 6.213 1.00 94.69 77 LYS A CA 1
ATOM 590 C C . LYS A 1 77 ? 12.389 -6.033 4.962 1.00 94.69 77 LYS A C 1
ATOM 592 O O . LYS A 1 77 ? 12.723 -4.866 5.078 1.00 94.69 77 LYS A O 1
ATOM 597 N N . ARG A 1 78 ? 12.134 -6.587 3.773 1.00 92.44 78 ARG A N 1
ATOM 598 C CA . ARG A 1 78 ? 12.282 -5.861 2.500 1.00 92.44 78 ARG A CA 1
ATOM 599 C C . ARG A 1 78 ? 11.249 -4.751 2.328 1.00 92.44 78 ARG A C 1
ATOM 601 O O . ARG A 1 78 ? 11.616 -3.686 1.869 1.00 92.44 78 ARG A O 1
ATOM 608 N N . MET A 1 79 ? 10.000 -4.982 2.733 1.00 92.81 79 MET A N 1
ATOM 609 C CA . MET A 1 79 ? 8.970 -3.936 2.722 1.00 92.81 79 MET A CA 1
ATOM 610 C C . MET A 1 79 ? 9.360 -2.798 3.670 1.00 92.81 79 MET A C 1
ATOM 612 O O . MET A 1 79 ? 9.291 -1.638 3.298 1.00 92.81 79 MET A O 1
ATOM 616 N N . PHE A 1 80 ? 9.872 -3.139 4.855 1.00 91.88 80 PHE A N 1
ATOM 617 C CA . PHE A 1 80 ? 10.354 -2.149 5.815 1.00 91.88 80 PHE A CA 1
ATOM 618 C C . PHE A 1 80 ? 11.548 -1.325 5.292 1.00 91.88 80 PHE A C 1
ATOM 620 O O . PHE A 1 80 ? 11.597 -0.116 5.487 1.00 91.88 80 PHE A O 1
ATOM 627 N N . GLU A 1 81 ? 12.517 -1.964 4.627 1.00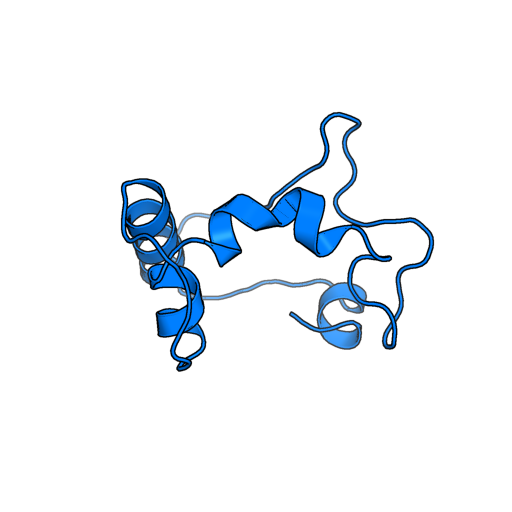 91.25 81 GLU A N 1
ATOM 628 C CA . GLU A 1 81 ? 13.718 -1.296 4.095 1.00 91.25 81 GLU A CA 1
ATOM 629 C C . GLU A 1 81 ? 13.454 -0.478 2.823 1.00 91.25 81 GLU A C 1
ATOM 631 O O . GLU A 1 81 ? 14.149 0.506 2.577 1.00 91.25 81 GLU A O 1
ATOM 636 N N . GLU A 1 82 ? 12.497 -0.900 1.996 1.00 90.00 82 GLU A N 1
ATOM 637 C CA . GLU A 1 82 ? 12.190 -0.271 0.705 1.00 90.00 82 GLU A CA 1
ATOM 638 C C . GLU A 1 82 ? 11.145 0.841 0.823 1.00 90.00 82 GLU A C 1
ATOM 640 O O . GLU A 1 82 ? 10.903 1.538 -0.153 1.00 90.00 82 GLU A O 1
ATOM 645 N N . GLY A 1 83 ? 10.592 1.056 2.013 1.00 72.69 83 GLY A N 1
ATOM 646 C CA . GLY A 1 83 ? 9.578 2.067 2.263 1.00 72.69 83 GLY A CA 1
ATOM 647 C C . GLY A 1 83 ? 8.173 1.521 2.040 1.00 72.69 83 GLY A C 1
ATOM 648 O O . GLY A 1 83 ? 7.874 0.901 1.016 1.00 72.69 83 GLY A O 1
ATOM 649 N N . GLU A 1 84 ? 7.332 1.768 3.039 1.00 57.62 84 GLU A N 1
ATOM 650 C CA . GLU A 1 84 ? 5.888 1.877 2.851 1.00 57.62 84 GLU A CA 1
ATOM 651 C C . GLU A 1 84 ? 5.565 3.264 2.276 1.00 57.62 84 GLU A C 1
ATOM 653 O O . GLU A 1 84 ? 6.173 4.251 2.758 1.00 57.62 84 GLU A O 1
#

pLDDT: mean 94.7, std 5.24, range [57.62, 98.44]

Radius of gyration: 13.8 Å; Cα contacts (8 Å, |Δi|>4): 91; chains: 1; bounding box: 33×30×32 Å

Foldseek 3Di:
DADDDDDAFADPVGHRADPCAAQVRHRPPCCCVRCVVVQQAQLNQVVVVHGGHPDHDPVSVVSVVVVVSDPDDDDDPRPVRNDD

Nearest PDB structures (foldseek):
  3kgy-assembly1_B  TM=8.931E-01  e=9.563E-02  Chloroflexus aurantiacus J-10-fl

Solvent-accessible surface area (backbone atoms only — not comparable to full-atom values): 5253 Å² total; per-residue (Å²): 132,89,80,93,82,86,89,81,63,59,43,96,91,72,44,76,52,36,93,69,47,40,69,92,31,47,42,24,79,40,50,66,78,54,44,43,74,54,62,36,14,28,44,54,25,53,75,73,73,42,92,50,45,84,42,75,53,71,68,21,50,52,50,48,53,56,54,73,72,55,89,78,86,87,82,56,72,65,52,68,64,26,56,127

Secondary structure (DSSP, 8-state):
-PPP-------TTS-SS-TT-BTTBGGGG-HHHHHHHHHTBHHHHHHTTS---SB-SHHHHHHHHHHHT-------HHHHHH--

Mean predicted aligned error: 2.91 Å

Sequence (84 aa):
MSKIIFDSGISLDGFFAGDNRGPQNPMGGVSGQIHGWMFNQKAFWEYLGFEGGKEDGVDGRYIRETIARTGAFIMGKRMFEEGE